Protein AF-A0A946DDY3-F1 (afdb_monomer_lite)

Radius of gyration: 33.32 Å; chains: 1; bounding box: 69×27×88 Å

Secondary structure (DSSP, 8-state):
-HHHHHHHHHHHHHHHHHHHHHHHHHHHHHHHHHHHHHHHHHHHHHHHHHHHHHHHHHHHHHHHHHHTTSEEE-TTS-EEETTT-PBTT----

Sequence (93 aa):
MLILVTILIGFVAMIFMLLWLKERKHASDAEIVAYGLRAADDSDDNTKTSISVMESEFDEAMEKLKDLGEIHQDEWGHWVWNKTGEQLGQGNS

pLDDT: mean 76.02, std 14.18, range [37.97, 94.75]

Structure (mmCIF, N/CA/C/O backbone):
data_AF-A0A946DDY3-F1
#
_entry.id   AF-A0A946DDY3-F1
#
loop_
_atom_site.group_PDB
_atom_site.id
_atom_site.type_symbol
_atom_site.label_atom_id
_atom_site.label_alt_id
_atom_site.label_comp_id
_atom_site.label_asym_id
_atom_site.label_entity_id
_atom_site.label_seq_id
_atom_site.pdbx_PDB_ins_code
_atom_site.Cartn_x
_atom_site.Cartn_y
_atom_site.Cartn_z
_atom_site.occupancy
_atom_site.B_iso_or_equiv
_atom_site.auth_seq_id
_atom_site.auth_comp_id
_atom_site.auth_asym_id
_atom_site.auth_atom_id
_atom_site.pdbx_PDB_model_num
ATOM 1 N N . MET A 1 1 ? 36.526 7.490 -52.794 1.00 67.62 1 MET A N 1
ATOM 2 C CA . MET A 1 1 ? 35.448 6.491 -52.616 1.00 67.62 1 MET A CA 1
ATOM 3 C C . MET A 1 1 ? 35.438 5.911 -51.200 1.00 67.62 1 MET A C 1
ATOM 5 O O . MET A 1 1 ? 34.450 6.109 -50.514 1.00 67.62 1 MET A O 1
ATOM 9 N N . LEU A 1 2 ? 36.533 5.311 -50.710 1.00 80.38 2 LEU A N 1
ATOM 10 C CA . LEU A 1 2 ? 36.625 4.767 -49.337 1.00 80.38 2 LEU A CA 1
ATOM 11 C C . LEU A 1 2 ? 36.307 5.780 -48.218 1.00 80.38 2 LEU A C 1
ATOM 13 O O . LEU A 1 2 ? 35.604 5.434 -47.280 1.00 80.38 2 LEU A O 1
ATOM 17 N N . ILE A 1 3 ? 36.748 7.036 -48.354 1.00 87.44 3 ILE A N 1
ATOM 18 C CA . ILE A 1 3 ? 36.495 8.100 -47.361 1.00 87.44 3 ILE A CA 1
ATOM 19 C C . ILE A 1 3 ? 34.998 8.433 -47.232 1.00 87.44 3 ILE A C 1
ATOM 21 O O . ILE A 1 3 ? 34.499 8.674 -46.140 1.00 87.44 3 ILE A O 1
ATOM 25 N N . LEU A 1 4 ? 34.253 8.420 -48.341 1.00 86.81 4 LEU A N 1
ATOM 26 C CA . LEU A 1 4 ? 32.805 8.658 -48.309 1.00 86.81 4 LEU A CA 1
ATOM 27 C C . LEU A 1 4 ? 32.067 7.502 -47.624 1.00 86.81 4 LEU A C 1
ATOM 29 O O . LEU A 1 4 ? 31.124 7.734 -46.874 1.00 86.81 4 LEU A O 1
ATOM 33 N N . VAL A 1 5 ? 32.529 6.268 -47.840 1.00 89.25 5 VAL A N 1
ATOM 34 C CA . VAL A 1 5 ? 31.964 5.071 -47.202 1.00 89.25 5 VAL A CA 1
ATOM 35 C C . VAL A 1 5 ? 32.216 5.086 -45.692 1.00 89.25 5 VAL A C 1
ATOM 37 O O . VAL A 1 5 ? 31.298 4.809 -44.925 1.00 89.25 5 VAL A O 1
ATOM 40 N N . THR A 1 6 ? 33.415 5.465 -45.240 1.00 90.56 6 THR A N 1
ATOM 41 C CA . THR A 1 6 ? 33.715 5.551 -43.801 1.00 90.56 6 THR A CA 1
ATOM 42 C C . THR A 1 6 ? 32.926 6.656 -43.102 1.00 90.56 6 THR A C 1
ATOM 44 O O . THR A 1 6 ? 32.436 6.430 -41.997 1.00 90.56 6 THR A O 1
ATOM 47 N N . ILE A 1 7 ? 32.728 7.811 -43.746 1.00 91.94 7 ILE A N 1
ATOM 48 C CA . ILE A 1 7 ? 31.874 8.887 -43.213 1.00 91.94 7 ILE A CA 1
ATOM 49 C C . ILE A 1 7 ? 30.422 8.407 -43.072 1.00 91.94 7 ILE A C 1
ATOM 51 O O . ILE A 1 7 ? 29.796 8.636 -42.038 1.00 91.94 7 ILE A O 1
ATOM 55 N N . LEU A 1 8 ? 29.897 7.698 -44.077 1.00 92.81 8 LEU A N 1
ATOM 56 C CA . LEU A 1 8 ? 28.528 7.183 -44.055 1.00 92.81 8 LEU A CA 1
ATOM 57 C C . LEU A 1 8 ? 28.321 6.149 -42.935 1.00 92.81 8 LEU A C 1
ATOM 59 O O . LEU A 1 8 ? 27.334 6.215 -42.207 1.00 92.81 8 LEU A O 1
ATOM 63 N N . ILE A 1 9 ? 29.277 5.233 -42.748 1.00 92.75 9 ILE A N 1
ATOM 64 C CA . ILE A 1 9 ? 29.242 4.238 -41.663 1.00 92.75 9 ILE A CA 1
ATOM 65 C C . ILE A 1 9 ? 29.316 4.923 -40.294 1.00 92.75 9 ILE A C 1
ATOM 67 O O . ILE A 1 9 ? 28.562 4.561 -39.393 1.00 92.75 9 ILE A O 1
ATOM 71 N N . GLY A 1 10 ? 30.169 5.941 -40.142 1.00 92.25 10 GLY A N 1
ATOM 72 C CA . GLY A 1 10 ? 30.249 6.732 -38.912 1.00 92.25 10 GLY A CA 1
ATOM 73 C C . GLY A 1 10 ? 28.926 7.424 -38.577 1.00 92.25 10 GLY A C 1
ATOM 74 O O . GLY A 1 10 ? 28.500 7.420 -37.424 1.00 92.25 10 GLY A O 1
ATOM 75 N N . PHE A 1 11 ? 28.227 7.945 -39.587 1.00 94.75 11 PHE A N 1
ATOM 76 C CA . PHE A 1 11 ? 26.922 8.576 -39.404 1.00 94.75 11 PHE A CA 1
ATOM 77 C C . PHE A 1 11 ? 25.844 7.574 -38.965 1.00 94.75 11 PHE A C 1
ATOM 79 O O . PHE A 1 11 ? 25.089 7.844 -38.031 1.00 94.75 11 PHE A O 1
ATOM 86 N N . VAL A 1 12 ? 25.810 6.387 -39.576 1.00 93.94 12 VAL A N 1
ATOM 87 C CA . VAL A 1 12 ? 24.888 5.309 -39.178 1.00 93.94 12 VAL A CA 1
ATOM 88 C C . VAL A 1 12 ? 25.187 4.822 -37.757 1.00 93.94 12 VAL A C 1
ATOM 90 O O . VAL A 1 12 ? 24.263 4.668 -36.959 1.00 93.94 12 VAL A O 1
ATOM 93 N N . ALA A 1 13 ? 26.464 4.646 -37.407 1.00 92.81 13 ALA A N 1
ATOM 94 C CA . ALA A 1 13 ? 26.877 4.266 -36.058 1.00 92.81 13 ALA A CA 1
ATOM 95 C C . ALA A 1 13 ? 26.479 5.324 -35.015 1.00 92.81 13 ALA A C 1
ATOM 97 O O . ALA A 1 13 ? 26.019 4.978 -33.928 1.00 92.81 13 ALA A O 1
ATOM 98 N N . MET A 1 14 ? 26.587 6.610 -35.360 1.00 94.31 14 MET A N 1
ATOM 99 C CA . MET A 1 14 ? 26.156 7.709 -34.497 1.00 94.31 14 MET A CA 1
ATOM 100 C C . MET A 1 14 ? 24.639 7.691 -34.264 1.00 94.31 14 MET A C 1
ATOM 102 O O . MET A 1 14 ? 24.19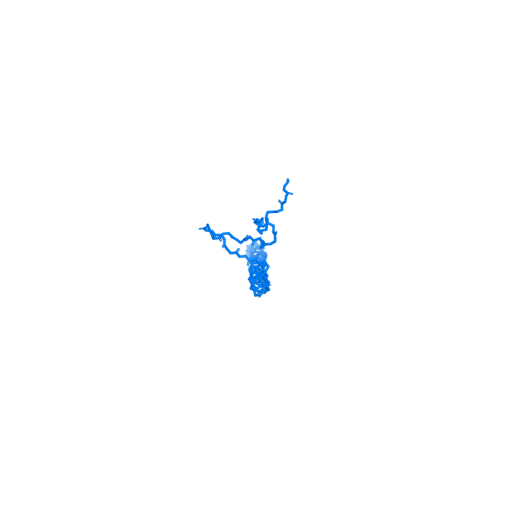8 7.809 -33.123 1.00 94.31 14 MET A O 1
ATOM 106 N N . ILE A 1 15 ? 23.833 7.492 -35.313 1.00 92.88 15 ILE A N 1
ATOM 107 C CA . ILE A 1 15 ? 22.372 7.362 -35.177 1.00 92.88 15 ILE A CA 1
ATOM 108 C C . ILE A 1 15 ? 22.023 6.167 -34.288 1.00 92.88 15 ILE A C 1
ATOM 110 O O . ILE A 1 15 ? 21.207 6.295 -33.376 1.00 92.88 15 ILE A O 1
ATOM 114 N N . PHE A 1 16 ? 22.668 5.022 -34.519 1.00 93.75 16 PHE A N 1
ATOM 115 C CA . PHE A 1 16 ? 22.458 3.826 -33.712 1.00 93.75 16 PHE A CA 1
ATOM 116 C C . PHE A 1 16 ? 22.793 4.076 -32.237 1.00 93.75 16 PHE A C 1
ATOM 118 O O . PHE A 1 16 ? 22.017 3.709 -31.362 1.00 93.75 16 PHE A O 1
ATOM 125 N N . MET A 1 17 ? 23.896 4.773 -31.952 1.00 92.44 17 MET A N 1
ATOM 126 C CA . MET A 1 17 ? 24.289 5.133 -30.590 1.00 92.44 17 MET A CA 1
ATOM 127 C C . MET A 1 17 ? 23.264 6.049 -29.906 1.00 92.44 17 MET A C 1
ATOM 129 O O . MET A 1 17 ? 22.941 5.839 -28.737 1.00 92.44 17 MET A O 1
ATOM 133 N N . LEU A 1 18 ? 22.716 7.038 -30.620 1.00 90.81 18 LEU A N 1
ATOM 134 C CA . LEU A 1 18 ? 21.684 7.929 -30.079 1.00 90.81 18 LEU A CA 1
ATOM 135 C C . LEU A 1 18 ? 20.379 7.182 -29.776 1.00 90.81 18 LEU A C 1
ATOM 137 O O . LEU A 1 18 ? 19.787 7.387 -28.716 1.00 90.81 18 LEU A O 1
ATOM 141 N N . LEU A 1 19 ? 19.950 6.293 -30.676 1.00 87.81 19 LEU A N 1
ATOM 142 C CA . LEU A 1 19 ? 18.773 5.449 -30.457 1.00 87.81 19 LEU A CA 1
ATOM 143 C C . LEU A 1 19 ? 18.991 4.479 -29.292 1.00 87.81 19 LEU A C 1
ATOM 145 O O . LEU A 1 19 ? 18.116 4.340 -28.443 1.00 87.81 19 LEU A O 1
ATOM 149 N N . TRP A 1 20 ? 20.180 3.885 -29.197 1.00 89.25 20 TRP A N 1
ATOM 150 C CA . TRP A 1 20 ? 20.556 2.984 -28.110 1.00 89.25 20 TRP A CA 1
ATOM 151 C C . TRP A 1 20 ? 20.521 3.672 -26.740 1.00 89.25 20 TRP A C 1
ATOM 153 O O . TRP A 1 20 ? 19.980 3.129 -25.777 1.00 89.25 20 TRP A O 1
ATOM 163 N N . LEU A 1 21 ? 21.067 4.888 -26.642 1.00 84.44 21 LEU A N 1
ATOM 164 C CA . LEU A 1 21 ? 21.032 5.671 -25.404 1.00 84.44 21 LEU A CA 1
ATOM 165 C C . LEU A 1 21 ? 19.602 6.055 -25.008 1.00 84.44 21 LEU A C 1
ATOM 167 O O . LEU A 1 21 ? 19.265 6.001 -23.824 1.00 84.44 21 LEU A O 1
ATOM 171 N N . LYS A 1 22 ? 18.758 6.415 -25.983 1.00 81.44 22 LYS A N 1
ATOM 172 C CA . LYS A 1 22 ? 17.344 6.728 -25.744 1.00 81.44 22 LYS A CA 1
ATOM 173 C C . LYS A 1 22 ? 16.582 5.510 -25.218 1.00 81.44 22 LYS A C 1
ATOM 175 O O . LYS A 1 22 ? 15.876 5.632 -24.220 1.00 81.44 22 LYS A O 1
ATOM 180 N N . GLU A 1 23 ? 16.769 4.353 -25.845 1.00 77.25 23 GLU A N 1
ATOM 181 C CA . GLU A 1 23 ? 16.096 3.112 -25.457 1.00 77.25 23 GLU A CA 1
ATOM 182 C C . GLU A 1 23 ? 16.515 2.660 -24.058 1.00 77.25 23 GLU A C 1
ATOM 184 O O . GLU A 1 23 ? 15.674 2.348 -23.222 1.00 77.25 23 GLU A O 1
ATOM 189 N N . ARG A 1 24 ? 17.816 2.722 -23.747 1.00 75.12 24 ARG A N 1
ATOM 190 C CA . ARG A 1 24 ? 18.319 2.372 -22.413 1.00 75.12 24 ARG A CA 1
ATOM 191 C C . ARG A 1 24 ? 17.737 3.271 -21.320 1.00 75.12 24 ARG A C 1
ATOM 193 O O . ARG A 1 24 ? 17.476 2.797 -20.217 1.00 75.12 24 ARG A O 1
ATOM 200 N N . LYS A 1 25 ? 17.524 4.555 -21.621 1.00 65.19 25 LYS A N 1
ATOM 201 C CA . LYS A 1 25 ? 16.866 5.481 -20.696 1.00 65.19 25 LYS A CA 1
ATOM 202 C C . LYS A 1 25 ? 15.391 5.115 -20.494 1.00 65.19 25 LYS A C 1
ATOM 204 O O . LYS A 1 25 ? 14.955 5.033 -19.355 1.00 65.19 25 LYS A O 1
ATOM 209 N N . HIS A 1 26 ? 14.651 4.816 -21.564 1.00 62.97 26 HIS A N 1
ATOM 210 C CA . HIS A 1 26 ? 13.259 4.358 -21.452 1.00 62.97 26 HIS A CA 1
ATOM 211 C C . HIS A 1 26 ? 13.115 3.021 -20.718 1.00 62.97 26 HIS A C 1
ATOM 213 O O . HIS A 1 26 ? 12.194 2.878 -19.920 1.00 62.97 26 HIS A O 1
ATOM 219 N N . ALA A 1 27 ? 14.034 2.075 -20.922 1.00 60.09 27 ALA A N 1
ATOM 220 C CA . ALA A 1 27 ? 14.047 0.816 -20.182 1.00 60.09 27 ALA A CA 1
ATOM 221 C C . ALA A 1 27 ? 14.251 1.045 -18.673 1.00 60.09 27 ALA A C 1
ATOM 223 O O . ALA A 1 27 ? 13.544 0.451 -17.864 1.00 60.09 27 ALA A O 1
ATOM 224 N N . SER A 1 28 ? 15.158 1.956 -18.297 1.00 59.34 28 SER A N 1
ATOM 225 C CA . SER A 1 28 ? 15.380 2.330 -16.894 1.00 59.34 28 SER A CA 1
ATOM 226 C C . SER A 1 28 ? 14.160 3.013 -16.268 1.00 59.34 28 SER A C 1
ATOM 228 O O . SER A 1 28 ? 13.828 2.731 -15.120 1.00 59.34 28 SER A O 1
ATOM 230 N N . ASP A 1 29 ? 13.492 3.907 -17.001 1.00 58.88 29 ASP A N 1
ATOM 231 C CA . ASP A 1 29 ? 12.307 4.614 -16.502 1.00 58.88 29 ASP A CA 1
ATOM 232 C C . ASP A 1 29 ? 11.107 3.654 -16.352 1.00 58.88 29 ASP A C 1
ATOM 234 O O . ASP A 1 29 ? 10.356 3.736 -15.381 1.00 58.88 29 ASP A O 1
ATOM 238 N N . ALA A 1 30 ? 10.953 2.696 -17.273 1.00 59.66 30 ALA A N 1
ATOM 239 C CA . ALA A 1 30 ? 9.913 1.669 -17.209 1.00 59.66 30 ALA A CA 1
ATOM 240 C C . ALA A 1 30 ? 10.108 0.709 -16.025 1.00 59.66 30 ALA A C 1
ATOM 242 O O . ALA A 1 30 ? 9.135 0.320 -15.379 1.00 59.66 30 ALA A O 1
ATOM 243 N N . GLU A 1 31 ? 11.357 0.360 -15.709 1.00 55.09 31 GLU A N 1
ATOM 244 C CA . GLU A 1 31 ? 11.692 -0.483 -14.563 1.00 55.09 31 GLU A CA 1
ATOM 245 C C . GLU A 1 31 ? 11.326 0.205 -13.236 1.00 55.09 31 GLU A C 1
ATOM 247 O O . GLU A 1 31 ? 10.657 -0.397 -12.397 1.00 55.09 31 GLU A O 1
ATOM 252 N N . ILE A 1 32 ? 11.651 1.494 -13.074 1.00 59.19 32 ILE A N 1
ATOM 253 C CA . ILE A 1 32 ? 11.305 2.273 -11.869 1.00 59.19 32 ILE A CA 1
ATOM 254 C C . ILE A 1 32 ? 9.785 2.355 -11.674 1.00 59.19 32 ILE A C 1
ATOM 256 O O . ILE A 1 32 ? 9.297 2.194 -10.555 1.00 59.19 32 ILE A O 1
ATOM 260 N N . VAL A 1 33 ? 9.026 2.570 -12.752 1.00 59.59 33 VAL A N 1
ATOM 261 C CA . VAL A 1 33 ? 7.558 2.631 -12.690 1.00 59.59 33 VAL A CA 1
ATOM 262 C C . VAL A 1 33 ? 6.963 1.264 -12.347 1.00 59.59 33 VAL A C 1
ATOM 264 O O . VAL A 1 33 ? 6.066 1.189 -11.511 1.00 59.59 33 VAL A O 1
ATOM 267 N N . ALA A 1 34 ? 7.483 0.176 -12.922 1.00 58.19 34 ALA A N 1
ATOM 268 C CA . ALA A 1 34 ? 7.014 -1.177 -12.631 1.00 58.19 34 ALA A CA 1
ATOM 269 C C . ALA A 1 34 ? 7.291 -1.598 -11.176 1.00 58.19 34 ALA A C 1
ATOM 271 O O . ALA A 1 34 ? 6.408 -2.157 -10.525 1.00 58.19 34 ALA A O 1
ATOM 272 N N . TYR A 1 35 ? 8.477 -1.292 -10.637 1.00 55.66 35 TYR A N 1
ATOM 273 C CA . TYR A 1 35 ? 8.781 -1.545 -9.224 1.00 55.66 35 TYR A CA 1
ATOM 274 C C . TYR A 1 35 ? 7.981 -0.636 -8.286 1.00 55.66 35 TYR A C 1
ATOM 276 O O . TYR A 1 35 ? 7.506 -1.106 -7.255 1.00 55.66 35 TYR A O 1
ATOM 284 N N . GLY A 1 36 ? 7.783 0.634 -8.650 1.00 57.47 36 GLY A N 1
ATOM 285 C CA . GLY A 1 36 ? 6.963 1.568 -7.877 1.00 57.47 36 GLY A CA 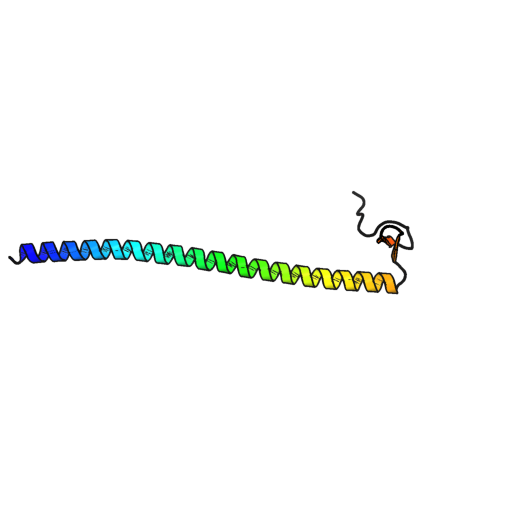1
ATOM 286 C C . GLY A 1 36 ? 5.493 1.146 -7.791 1.00 57.47 36 GLY A C 1
ATOM 287 O O . GLY A 1 36 ? 4.905 1.205 -6.716 1.00 57.47 36 GLY A O 1
ATOM 288 N N . LEU A 1 37 ? 4.915 0.662 -8.895 1.00 57.06 37 LEU A N 1
ATOM 289 C CA . LEU A 1 37 ? 3.547 0.128 -8.932 1.00 57.06 37 LEU A CA 1
ATOM 290 C C . LEU A 1 37 ? 3.409 -1.152 -8.104 1.00 57.06 37 LEU A C 1
ATOM 292 O O . LEU A 1 37 ? 2.445 -1.295 -7.362 1.00 57.06 37 LEU A O 1
ATOM 296 N N . ARG A 1 38 ? 4.390 -2.056 -8.181 1.00 56.25 38 ARG A N 1
ATOM 297 C CA . ARG A 1 38 ? 4.365 -3.320 -7.435 1.00 56.25 38 ARG A CA 1
ATOM 298 C C . ARG A 1 38 ? 4.505 -3.121 -5.923 1.00 56.25 38 ARG A C 1
ATOM 300 O O . ARG A 1 38 ? 3.816 -3.779 -5.158 1.00 56.25 38 ARG A O 1
ATOM 307 N N . ALA A 1 39 ? 5.347 -2.179 -5.495 1.00 55.44 39 ALA A N 1
ATOM 308 C CA . ALA A 1 39 ? 5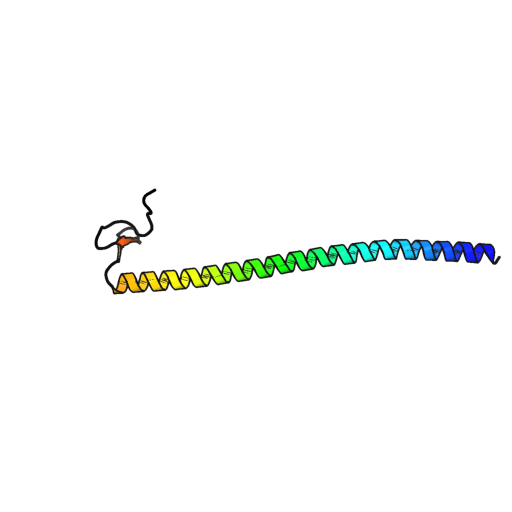.502 -1.842 -4.080 1.00 55.44 39 ALA A CA 1
ATOM 309 C C . ALA A 1 39 ? 4.248 -1.177 -3.478 1.00 55.44 39 ALA A C 1
ATOM 311 O O . ALA A 1 39 ? 3.989 -1.330 -2.286 1.00 55.44 39 ALA A O 1
ATOM 312 N N . ALA A 1 40 ? 3.473 -0.445 -4.286 1.00 55.41 40 ALA A N 1
ATOM 313 C CA . ALA A 1 40 ? 2.198 0.124 -3.854 1.00 55.41 40 ALA A CA 1
ATOM 314 C C . ALA A 1 40 ? 1.111 -0.954 -3.683 1.00 55.41 40 ALA A C 1
ATOM 316 O O . ALA A 1 40 ? 0.365 -0.897 -2.709 1.00 55.41 40 ALA A O 1
ATOM 317 N N . ASP A 1 41 ? 1.070 -1.944 -4.579 1.00 53.78 41 ASP A N 1
ATOM 318 C CA . ASP A 1 41 ? 0.113 -3.063 -4.532 1.00 53.78 41 ASP A CA 1
ATOM 319 C C . ASP A 1 41 ? 0.365 -3.965 -3.307 1.00 53.78 41 ASP A C 1
ATOM 321 O O . ASP A 1 41 ? -0.536 -4.210 -2.506 1.00 53.78 41 ASP A O 1
ATOM 325 N N . ASP A 1 42 ? 1.629 -4.347 -3.070 1.00 55.56 42 ASP A N 1
ATOM 326 C CA . ASP A 1 42 ? 2.014 -5.178 -1.917 1.00 55.56 42 ASP A CA 1
ATOM 327 C C . ASP A 1 42 ? 1.741 -4.474 -0.565 1.00 55.56 42 ASP A C 1
ATOM 329 O O . ASP A 1 42 ? 1.477 -5.127 0.448 1.00 55.56 42 ASP A O 1
ATOM 333 N N . SER A 1 43 ? 1.795 -3.136 -0.521 1.00 56.81 43 SER A N 1
ATOM 334 C CA . SER A 1 43 ? 1.491 -2.357 0.690 1.00 56.81 43 SER A CA 1
ATOM 335 C C . SER A 1 43 ? -0.011 -2.253 0.976 1.00 56.81 43 SER A C 1
ATOM 337 O O . SER A 1 43 ? -0.402 -2.208 2.147 1.00 56.81 43 SER A O 1
ATOM 339 N N . ASP A 1 44 ? -0.851 -2.175 -0.056 1.00 56.50 44 ASP A N 1
ATOM 340 C CA . ASP A 1 44 ? -2.304 -2.048 0.100 1.00 56.50 44 ASP A CA 1
ATOM 341 C C . ASP A 1 44 ? -2.926 -3.380 0.557 1.00 56.50 44 ASP A C 1
ATOM 343 O O . ASP A 1 44 ? -3.719 -3.410 1.501 1.00 56.50 44 ASP A O 1
ATOM 347 N N . ASP A 1 45 ? -2.468 -4.505 0.000 1.00 57.09 45 ASP A N 1
ATOM 348 C CA . ASP A 1 45 ? -2.937 -5.842 0.387 1.00 57.09 45 ASP A CA 1
ATOM 349 C C . ASP A 1 45 ? -2.557 -6.217 1.828 1.00 57.09 45 ASP A C 1
ATOM 351 O O . ASP A 1 45 ? -3.383 -6.755 2.576 1.00 57.09 45 ASP A O 1
ATOM 355 N N . ASN A 1 46 ? -1.345 -5.872 2.275 1.00 57.66 46 ASN A N 1
ATOM 356 C CA . ASN A 1 46 ? -0.935 -6.101 3.665 1.00 57.66 46 ASN A CA 1
ATOM 357 C C . ASN A 1 46 ? -1.745 -5.249 4.653 1.00 57.66 46 ASN A C 1
ATOM 359 O O . ASN A 1 46 ? -2.113 -5.721 5.730 1.00 57.66 46 ASN A O 1
ATOM 363 N N . THR A 1 47 ? -2.058 -4.004 4.283 1.00 60.72 47 THR A N 1
ATOM 364 C CA . THR A 1 47 ? -2.843 -3.098 5.132 1.00 60.72 47 THR A CA 1
ATOM 365 C C . THR A 1 47 ? -4.296 -3.565 5.228 1.00 60.72 47 THR A C 1
ATOM 367 O O . THR A 1 47 ? -4.837 -3.651 6.328 1.00 60.72 47 THR A O 1
ATOM 370 N N . LYS A 1 48 ? -4.913 -3.966 4.109 1.00 59.84 48 LYS A N 1
ATOM 371 C CA . LYS A 1 48 ? -6.270 -4.540 4.082 1.00 59.84 48 LYS A CA 1
ATOM 372 C C . LYS A 1 48 ? -6.371 -5.838 4.876 1.00 59.84 48 LYS A C 1
ATOM 374 O O . LYS A 1 48 ? -7.304 -6.001 5.660 1.00 59.84 48 LYS A O 1
ATOM 379 N N . THR A 1 49 ? -5.389 -6.728 4.728 1.00 66.06 49 THR A N 1
ATOM 380 C CA . THR A 1 49 ? -5.328 -7.976 5.502 1.00 66.06 49 THR A CA 1
ATOM 381 C C . THR A 1 49 ? -5.224 -7.669 6.994 1.00 66.06 49 THR A C 1
ATOM 383 O O . THR A 1 49 ? -6.020 -8.179 7.778 1.00 66.06 49 THR A O 1
ATOM 386 N N . SER A 1 50 ? -4.329 -6.760 7.392 1.00 63.09 50 SER A N 1
ATOM 387 C CA . SER A 1 50 ? -4.185 -6.356 8.795 1.00 63.09 50 SER A CA 1
ATOM 388 C C . SER A 1 50 ? -5.452 -5.716 9.373 1.00 63.09 50 SER A C 1
ATOM 390 O O . SER A 1 50 ? -5.751 -5.948 10.541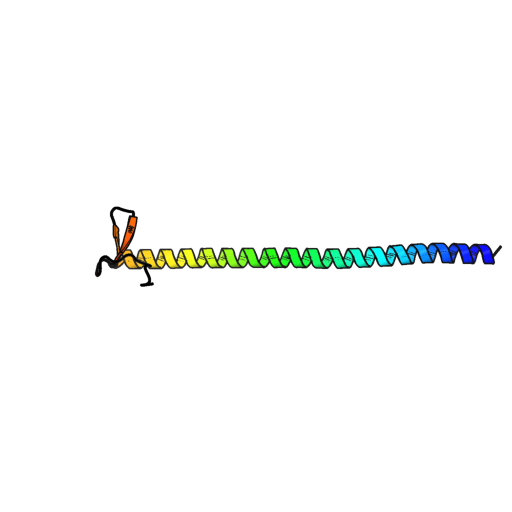 1.00 63.09 50 SER A O 1
ATOM 392 N N . ILE A 1 51 ? -6.194 -4.930 8.587 1.00 68.62 51 ILE A N 1
ATOM 393 C CA . ILE A 1 51 ? -7.458 -4.319 9.026 1.00 68.62 51 ILE A CA 1
ATOM 394 C C . ILE A 1 51 ? -8.537 -5.388 9.212 1.00 68.62 51 ILE A C 1
ATOM 396 O O . ILE A 1 51 ? -9.180 -5.411 10.254 1.00 68.62 51 ILE A O 1
ATOM 400 N N . SER A 1 52 ? -8.693 -6.309 8.255 1.00 71.62 52 SER A N 1
ATOM 401 C CA . SER A 1 52 ? -9.693 -7.384 8.357 1.00 71.62 52 SER A CA 1
ATOM 402 C C . SER A 1 52 ? -9.456 -8.313 9.552 1.00 71.62 52 SER A C 1
ATOM 404 O O . SER A 1 52 ? -10.401 -8.726 10.218 1.00 71.62 52 SER A O 1
ATOM 406 N N . VAL A 1 53 ? -8.188 -8.604 9.865 1.00 72.69 53 VAL A N 1
ATOM 407 C CA . VAL A 1 53 ? -7.825 -9.406 11.039 1.00 72.69 53 VAL A CA 1
ATOM 408 C C . VAL A 1 53 ? -8.162 -8.641 12.318 1.00 72.69 53 VAL A C 1
ATOM 410 O O . VAL A 1 53 ? -8.798 -9.201 13.206 1.00 72.69 53 VAL A O 1
ATOM 413 N N . MET A 1 54 ? -7.827 -7.351 12.386 1.00 75.06 54 MET A N 1
ATOM 414 C CA . MET A 1 54 ? -8.139 -6.507 13.543 1.00 75.06 54 MET A CA 1
ATOM 415 C C . MET A 1 54 ? -9.651 -6.353 13.774 1.00 75.06 54 MET A C 1
ATOM 417 O O . MET A 1 54 ? -10.091 -6.387 14.919 1.00 75.06 54 MET A O 1
ATOM 421 N N . GLU A 1 55 ? -10.448 -6.225 12.710 1.00 78.38 55 GLU A N 1
ATOM 422 C CA . GLU A 1 55 ? -11.915 -6.195 12.788 1.00 78.38 55 GLU A CA 1
ATOM 423 C C . GLU A 1 55 ? -12.462 -7.518 13.340 1.00 78.38 55 GLU A C 1
ATOM 425 O O . GLU A 1 55 ? -13.257 -7.510 14.276 1.00 78.38 55 GLU A O 1
ATOM 430 N N . SER A 1 56 ? -11.948 -8.657 12.859 1.00 80.38 56 SER A N 1
ATOM 431 C CA . SER A 1 56 ? -12.369 -9.973 13.357 1.00 80.38 56 SER A CA 1
ATOM 432 C C . SER A 1 56 ? -12.029 -10.203 14.836 1.00 80.38 56 SER A C 1
ATOM 434 O O . SER A 1 56 ? -12.849 -10.737 15.581 1.00 80.38 56 SER A O 1
ATOM 436 N N . GLU A 1 57 ? -10.851 -9.759 15.290 1.00 81.19 57 GLU A N 1
ATOM 437 C CA . GLU A 1 57 ? -10.451 -9.85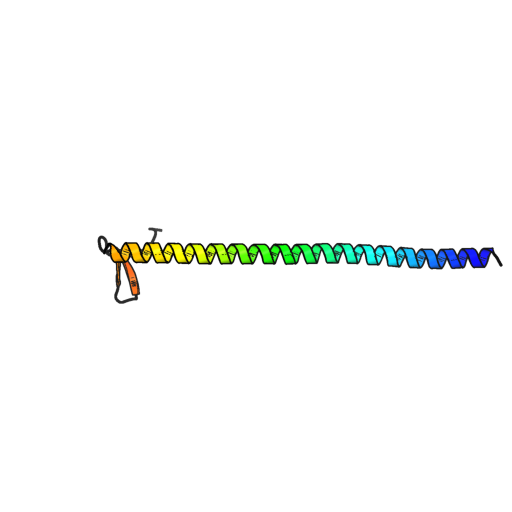3 16.699 1.00 81.19 57 GLU A CA 1
ATOM 438 C C . GLU A 1 57 ? -11.284 -8.917 17.587 1.00 81.19 57 GLU A C 1
ATOM 440 O O . GLU A 1 57 ? -11.619 -9.262 18.724 1.00 81.19 57 GLU A O 1
ATOM 445 N N . PHE A 1 58 ? -11.639 -7.737 17.071 1.00 84.06 58 PHE A N 1
ATOM 446 C CA . PHE A 1 58 ? -12.502 -6.789 17.767 1.00 84.06 58 PHE A CA 1
ATOM 447 C C . PHE A 1 58 ? -13.923 -7.338 17.935 1.00 84.06 58 PHE A C 1
ATOM 449 O O . PHE A 1 58 ? -14.470 -7.287 19.039 1.00 84.06 58 PHE A O 1
ATOM 456 N N . ASP A 1 59 ? -14.493 -7.917 16.878 1.00 84.56 59 ASP A N 1
ATOM 457 C CA . ASP A 1 59 ? -15.814 -8.545 16.919 1.00 84.56 59 ASP A CA 1
ATOM 458 C C . ASP A 1 59 ? -15.848 -9.721 17.905 1.00 84.56 59 ASP A C 1
ATOM 460 O O . ASP A 1 59 ? -16.766 -9.816 18.723 1.00 84.56 59 ASP A O 1
ATOM 464 N N . GLU A 1 60 ? -14.811 -10.567 17.918 1.00 85.56 60 GLU A N 1
ATOM 465 C CA . GLU A 1 60 ? -14.698 -11.675 18.876 1.00 85.56 60 GLU A CA 1
ATOM 466 C C . GLU A 1 60 ? -14.601 -11.169 20.329 1.00 85.56 60 GLU A C 1
ATOM 468 O O . GLU A 1 60 ? -15.202 -11.740 21.247 1.00 85.56 60 GLU A O 1
ATOM 473 N N . ALA A 1 61 ? -13.861 -10.083 20.571 1.00 84.62 61 ALA A N 1
ATOM 474 C CA . ALA A 1 61 ? -13.773 -9.468 21.894 1.00 84.62 61 ALA A CA 1
ATOM 475 C C . ALA A 1 61 ? -15.124 -8.889 22.346 1.00 84.62 61 ALA A C 1
ATOM 477 O O . ALA A 1 61 ? -15.513 -9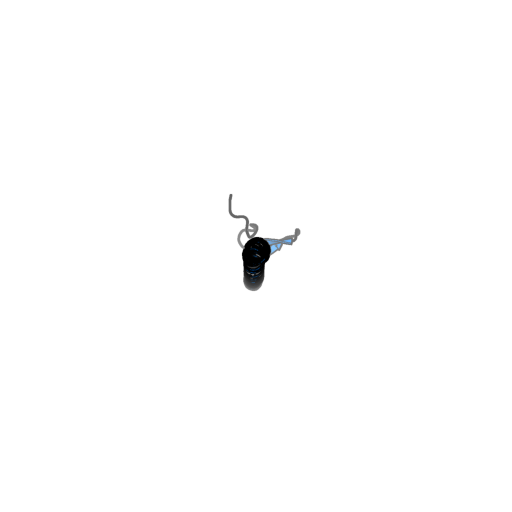.060 23.505 1.00 84.62 61 ALA A O 1
ATOM 478 N N . MET A 1 62 ? -15.859 -8.249 21.435 1.00 84.50 62 MET A N 1
ATOM 479 C CA . MET A 1 62 ? -17.196 -7.714 21.693 1.00 84.50 62 MET A CA 1
ATOM 480 C C . MET A 1 62 ? -18.212 -8.818 21.995 1.00 84.50 62 MET A C 1
ATOM 482 O O . MET A 1 62 ? -18.996 -8.687 22.938 1.00 84.50 62 MET A O 1
ATOM 486 N N . GLU A 1 63 ? -18.174 -9.930 21.260 1.00 87.25 63 GLU A N 1
ATOM 487 C CA . GLU A 1 63 ? -19.035 -11.087 21.515 1.00 87.25 63 GLU A CA 1
ATOM 488 C C . GLU A 1 63 ? -18.759 -11.694 22.897 1.00 87.25 63 GLU A C 1
ATOM 490 O O . GLU A 1 63 ? -19.688 -11.897 23.679 1.00 87.25 63 GLU A O 1
ATOM 495 N N . LYS A 1 64 ? -17.485 -11.853 23.280 1.00 87.94 64 LYS A N 1
ATOM 496 C CA . LYS A 1 64 ? -17.114 -12.317 24.629 1.00 87.94 64 LYS A CA 1
ATOM 497 C C . LYS A 1 64 ? -17.595 -11.374 25.730 1.00 87.94 64 LYS A C 1
ATOM 499 O O . LYS A 1 64 ? -18.070 -11.835 26.766 1.00 87.94 64 LYS A O 1
ATOM 504 N N . LEU A 1 65 ? -17.480 -10.059 25.537 1.00 85.81 65 LEU A N 1
ATOM 505 C CA . LEU A 1 65 ? -17.966 -9.070 26.507 1.00 85.81 65 LEU A CA 1
ATOM 506 C C . LEU A 1 65 ? -19.491 -9.122 26.662 1.00 85.81 65 LEU A C 1
ATOM 508 O O . LEU A 1 65 ? -20.009 -8.962 27.773 1.00 85.81 65 LEU A O 1
ATOM 512 N N . LYS A 1 66 ? -20.208 -9.371 25.564 1.00 85.88 66 LYS A N 1
ATOM 513 C CA . LYS A 1 66 ? -21.658 -9.574 25.570 1.00 85.88 66 LYS A CA 1
ATOM 514 C C . LYS A 1 66 ? -22.036 -10.865 26.298 1.00 85.88 66 LYS A C 1
ATOM 516 O O . LYS A 1 66 ? -22.927 -10.828 27.143 1.00 85.88 66 LYS A O 1
ATOM 521 N N . ASP A 1 67 ? -21.344 -11.970 26.026 1.00 88.50 67 ASP A N 1
ATOM 522 C CA . ASP A 1 67 ? -21.575 -13.270 26.673 1.00 88.50 67 ASP A CA 1
ATOM 523 C C . ASP A 1 67 ? -21.316 -13.228 28.182 1.00 88.50 67 ASP A C 1
ATOM 525 O O . ASP A 1 67 ? -22.036 -13.845 28.967 1.00 88.50 67 ASP A O 1
ATOM 529 N N . LEU A 1 68 ? -20.320 -12.448 28.607 1.00 88.31 68 LEU A N 1
ATOM 530 C CA . LEU A 1 68 ? -20.046 -12.178 30.019 1.00 88.31 68 LEU A CA 1
ATOM 531 C C . LEU A 1 68 ? -21.109 -11.285 30.679 1.00 88.31 68 LEU A C 1
ATOM 533 O O . LEU A 1 68 ? -21.100 -11.130 31.900 1.00 88.31 68 LEU A O 1
ATOM 537 N N . GLY A 1 69 ? -22.021 -10.695 29.901 1.00 86.25 69 GLY A N 1
ATOM 538 C CA . GLY A 1 69 ? -23.034 -9.773 30.401 1.00 86.25 69 GLY A CA 1
ATOM 539 C C . GLY A 1 69 ? -22.433 -8.474 30.935 1.00 86.25 69 GLY A C 1
ATOM 540 O O . GLY A 1 69 ? -23.003 -7.862 31.837 1.00 86.25 69 GLY A O 1
ATOM 541 N N . GLU A 1 70 ? -21.279 -8.054 30.413 1.00 86.56 70 GLU A N 1
ATOM 542 C CA . GLU A 1 70 ? -20.617 -6.806 30.808 1.00 86.56 70 GLU A CA 1
ATOM 543 C C . GLU A 1 70 ? -21.102 -5.612 29.974 1.00 86.56 70 GLU A C 1
ATOM 545 O O . GLU A 1 70 ? -20.976 -4.468 30.415 1.00 86.56 70 GLU A O 1
ATOM 550 N N . ILE A 1 71 ? -21.678 -5.864 28.792 1.00 87.56 71 ILE A N 1
ATOM 551 C CA . ILE A 1 71 ? -22.082 -4.833 27.827 1.00 87.56 71 ILE A CA 1
ATOM 552 C C . ILE A 1 71 ? -23.478 -5.120 27.251 1.00 87.56 71 ILE A C 1
ATOM 554 O O . ILE A 1 71 ? -23.879 -6.281 27.129 1.00 87.56 71 ILE A O 1
ATOM 558 N N . HIS A 1 72 ? -24.217 -4.077 26.872 1.00 85.44 72 HIS A N 1
ATOM 559 C CA . HIS A 1 72 ? -25.488 -4.184 26.144 1.00 85.44 72 HIS A CA 1
ATOM 560 C C . HIS A 1 72 ? -25.617 -3.078 25.091 1.00 85.44 72 HIS A C 1
ATOM 562 O O . HIS A 1 72 ? -24.820 -2.141 25.073 1.00 85.44 72 HIS A O 1
ATOM 568 N N . GLN A 1 73 ? -26.597 -3.207 24.192 1.00 86.75 73 GLN A N 1
ATOM 569 C CA . GLN A 1 73 ? -26.965 -2.140 23.259 1.00 86.75 73 GLN A CA 1
ATOM 570 C C . GLN A 1 73 ? -28.109 -1.306 23.833 1.00 86.75 73 GLN A C 1
ATOM 572 O O . GLN A 1 73 ? -29.088 -1.868 24.328 1.00 86.75 73 GLN A O 1
ATOM 577 N N . ASP A 1 74 ? -27.977 0.016 23.753 1.00 86.50 74 ASP A N 1
ATOM 578 C CA . ASP A 1 74 ? -29.038 0.962 24.100 1.00 86.50 74 ASP A CA 1
ATOM 579 C C . ASP A 1 74 ? -30.114 1.073 22.996 1.00 86.50 74 ASP A C 1
ATOM 581 O O . ASP A 1 74 ? -30.062 0.400 21.963 1.00 86.50 74 ASP A O 1
ATOM 585 N N . GLU A 1 75 ? -31.111 1.941 23.201 1.00 85.19 75 GLU A N 1
ATOM 586 C CA . GLU A 1 75 ? -32.206 2.171 22.242 1.00 85.19 75 GLU A CA 1
ATOM 587 C C . GLU A 1 75 ? -31.750 2.808 20.914 1.00 85.19 75 GLU A C 1
ATOM 589 O O . GLU A 1 75 ? -32.499 2.803 19.936 1.00 85.19 75 GLU A O 1
ATOM 594 N N . TRP A 1 76 ? -30.523 3.335 20.858 1.00 83.94 76 TRP A N 1
ATOM 595 C CA . TRP A 1 76 ? -29.912 3.933 19.670 1.00 83.94 76 TRP A CA 1
ATOM 596 C C . TRP A 1 76 ? -28.911 2.995 18.977 1.00 83.94 76 TRP A C 1
ATOM 598 O O . TRP A 1 76 ? -28.374 3.339 17.923 1.00 83.94 76 TRP A O 1
ATOM 608 N N . GLY A 1 77 ? -28.700 1.792 19.521 1.00 82.56 77 GLY A N 1
ATOM 609 C CA . GLY A 1 77 ? -27.782 0.786 18.993 1.00 82.56 77 GLY A CA 1
ATOM 610 C C . GLY A 1 77 ? -26.319 0.999 19.392 1.00 82.56 77 GLY A C 1
ATOM 611 O O . GLY A 1 77 ? -25.434 0.363 18.817 1.00 82.56 77 GLY A O 1
ATOM 612 N N . HIS A 1 78 ? -26.033 1.873 20.358 1.00 86.25 78 HIS A N 1
ATOM 613 C CA . HIS A 1 78 ? -24.692 2.049 20.900 1.00 86.25 78 HIS A CA 1
ATOM 614 C C . HIS A 1 78 ? -24.385 0.992 21.952 1.00 86.25 78 HIS A C 1
ATOM 616 O O . HIS A 1 78 ? -25.213 0.664 22.801 1.00 86.25 78 HIS A O 1
ATOM 622 N N . TRP A 1 79 ? -23.156 0.482 21.919 1.00 84.88 79 TRP A N 1
ATOM 623 C CA . TRP A 1 79 ? -22.664 -0.410 22.955 1.00 84.88 79 TRP A CA 1
ATOM 624 C C . TRP A 1 79 ? -22.321 0.383 24.217 1.00 84.88 79 TRP A C 1
ATOM 626 O O . TRP A 1 79 ? -21.514 1.315 24.176 1.00 84.88 79 TRP A O 1
ATOM 636 N N . VAL A 1 80 ? -22.911 -0.010 25.340 1.00 88.62 80 VAL A N 1
ATOM 637 C CA . VAL A 1 80 ? -22.726 0.620 26.650 1.00 88.62 80 VAL A CA 1
ATOM 638 C C . VAL A 1 80 ? -22.330 -0.420 27.698 1.00 88.62 80 VAL A C 1
ATOM 640 O O . VAL A 1 80 ? -22.725 -1.587 27.630 1.00 88.62 80 VAL A O 1
ATOM 643 N N . TRP A 1 81 ? -21.539 -0.000 28.682 1.00 87.94 81 TRP A N 1
ATOM 644 C CA . TRP A 1 81 ? -21.158 -0.841 29.815 1.00 87.94 81 TRP A CA 1
ATOM 645 C C . TRP A 1 81 ? -22.341 -1.056 30.760 1.00 87.94 81 TRP A C 1
ATOM 647 O O . TRP A 1 81 ? -22.978 -0.101 31.194 1.00 87.94 81 TRP A O 1
ATOM 657 N N . ASN A 1 82 ? -22.583 -2.293 31.191 1.00 85.31 82 ASN A N 1
ATOM 658 C CA . ASN A 1 82 ? -23.666 -2.604 32.133 1.00 85.31 82 ASN A CA 1
ATOM 659 C C . ASN A 1 82 ? -23.425 -2.006 33.524 1.00 85.31 82 ASN A C 1
ATOM 661 O O . ASN A 1 82 ? -24.372 -1.657 34.223 1.00 85.31 82 ASN A O 1
ATOM 665 N N . LYS A 1 83 ? -22.156 -1.890 33.937 1.00 81.38 83 LYS A N 1
ATOM 666 C CA . LYS A 1 83 ? -21.786 -1.390 35.270 1.00 81.38 83 LYS A CA 1
ATOM 667 C C . LYS A 1 83 ? -21.893 0.127 35.402 1.00 81.38 83 LYS A C 1
ATOM 669 O O . LYS A 1 83 ? -22.266 0.601 36.470 1.00 81.38 83 LYS A O 1
ATOM 674 N N . THR A 1 84 ? -21.533 0.874 34.359 1.00 81.00 84 THR A N 1
ATOM 675 C CA . THR A 1 84 ? -21.454 2.346 34.408 1.00 81.00 84 THR A CA 1
ATOM 676 C C . THR A 1 84 ? -22.515 3.035 33.554 1.00 81.00 84 THR A C 1
ATOM 678 O O . THR A 1 84 ? -22.815 4.198 33.800 1.00 81.00 84 THR A O 1
ATOM 681 N N . GLY A 1 85 ? -23.104 2.341 32.576 1.00 79.56 85 GLY A N 1
ATOM 682 C CA . GLY A 1 85 ? -23.989 2.938 31.573 1.00 79.56 85 GLY A CA 1
ATOM 683 C C . GLY A 1 85 ? -23.257 3.827 30.562 1.00 79.56 85 GLY A C 1
ATOM 684 O O . GLY A 1 85 ? -23.900 4.453 29.727 1.00 79.56 85 GLY A O 1
ATOM 685 N N . GLU A 1 86 ? -21.926 3.904 30.633 1.00 84.19 86 GLU A N 1
ATOM 686 C CA . GLU A 1 86 ? -21.115 4.713 29.726 1.00 84.19 86 GLU A CA 1
ATOM 687 C C . GLU A 1 86 ? -20.933 4.009 28.381 1.00 84.19 86 GLU A C 1
ATOM 689 O O . GLU A 1 86 ? -20.861 2.779 28.304 1.00 84.19 86 GLU A O 1
ATOM 694 N N . GLN A 1 87 ? -20.818 4.802 27.317 1.00 82.06 87 GLN A N 1
ATOM 695 C CA . GLN A 1 87 ? -20.586 4.289 25.974 1.00 82.06 87 GLN A CA 1
ATOM 696 C C . GLN A 1 87 ? -19.182 3.687 25.850 1.00 82.06 87 GLN A C 1
ATOM 698 O O . GLN A 1 87 ? -18.177 4.304 26.209 1.00 82.06 87 GLN A O 1
ATOM 703 N N . LEU A 1 88 ? -19.108 2.485 25.283 1.00 77.31 88 LEU A N 1
ATOM 704 C CA . LEU A 1 88 ? -17.846 1.853 24.917 1.00 77.31 88 LEU A CA 1
ATOM 705 C C . LEU A 1 88 ? -17.101 2.706 23.885 1.00 77.31 88 LEU A C 1
ATOM 707 O O . LEU A 1 88 ? -17.662 3.099 22.866 1.00 77.31 88 LEU A O 1
ATOM 711 N N . GLY A 1 89 ? -15.819 2.975 24.140 1.00 69.62 89 GLY A N 1
ATOM 712 C CA . GLY A 1 89 ? -14.954 3.704 23.209 1.00 69.62 89 GLY A CA 1
ATOM 713 C C . GLY A 1 89 ? -14.994 5.231 23.323 1.00 69.62 89 GLY A C 1
ATOM 714 O O . GLY A 1 89 ? -14.193 5.887 22.658 1.00 69.62 89 GLY A O 1
ATOM 715 N N . GLN A 1 90 ? -15.826 5.817 24.195 1.00 64.88 90 GLN A N 1
ATOM 716 C CA . GLN A 1 90 ? -15.607 7.201 24.626 1.00 64.88 90 GLN A CA 1
ATOM 717 C C . GLN A 1 90 ? -14.426 7.227 25.600 1.00 64.88 90 GLN A C 1
ATOM 719 O O . GLN A 1 90 ? -14.572 7.101 26.812 1.00 64.88 90 GLN A O 1
ATOM 724 N N . GLY A 1 91 ? -13.215 7.357 25.058 1.00 49.97 91 GLY A N 1
ATOM 725 C CA . GLY A 1 91 ? -12.100 7.848 25.854 1.00 49.97 91 GLY A CA 1
ATOM 726 C C . GLY A 1 91 ? -12.448 9.262 26.305 1.00 49.97 91 GLY A C 1
ATOM 727 O O . GLY A 1 91 ? -12.733 10.101 25.453 1.00 49.97 91 GLY A O 1
ATOM 728 N N . ASN A 1 92 ? -12.461 9.509 27.617 1.00 48.03 92 ASN A N 1
ATOM 729 C CA . ASN A 1 92 ? -12.533 10.860 28.171 1.00 48.03 92 ASN A CA 1
ATOM 730 C C . ASN A 1 92 ? -11.480 11.730 27.472 1.00 48.03 92 ASN A C 1
ATOM 732 O O . ASN A 1 92 ? -10.282 11.568 27.713 1.00 48.03 92 ASN A O 1
ATOM 736 N N . SER A 1 93 ? -11.948 12.587 26.567 1.00 37.97 93 SER A N 1
ATOM 737 C CA . SER A 1 93 ? -11.172 13.627 25.894 1.00 37.97 93 SER A CA 1
ATOM 738 C C . SER A 1 93 ? -10.747 14.706 26.876 1.00 37.97 93 SER A C 1
ATOM 740 O O . SER A 1 93 ? -11.640 15.140 27.642 1.00 37.97 93 SER A O 1
#

Foldseek 3Di:
DVVVVVVVVVVVVVVVVVVVVVVVVVVVVVVVVVVVVVVVVVVVVVVVVVVVVVVVVVVVVVVVCVVVVQWDADPVRFIAGPVPRHGPPPDPD